Protein AF-A0A6V7LE24-F1 (afdb_monomer_lite)

Organism: NCBI:txid1563983

InterPro domains:
  IPR008831 Mediator complex, subunit Med31 [PF05669] (1-72)
  IPR008831 Mediator complex, subunit Med31 [PTHR13186] (1-99)
  IPR038089 Mediator of RNA polymerase II, subunit Med31 superfamily [G3DSA:1.10.10.1340] (1-69)

Structure (mmCIF, N/CA/C/O backbone):
data_AF-A0A6V7LE24-F1
#
_entry.id   AF-A0A6V7LE24-F1
#
loop_
_atom_site.group_PDB
_atom_site.id
_atom_site.type_symbol
_atom_site.label_atom_id
_atom_site.label_alt_id
_atom_site.label_comp_id
_atom_site.label_asym_id
_atom_site.label_entity_id
_atom_site.label_seq_id
_atom_site.pdbx_PDB_ins_code
_atom_site.Cartn_x
_atom_site.Cartn_y
_atom_site.Cartn_z
_atom_site.occupancy
_atom_site.B_iso_or_equiv
_atom_site.auth_seq_id
_atom_site.auth_comp_id
_atom_site.auth_asym_id
_atom_site.auth_atom_id
_atom_site.pdbx_PDB_model_num
ATOM 1 N N . LEU A 1 1 ? 5.749 -11.127 -7.069 1.00 64.69 1 LEU A N 1
ATOM 2 C CA . LEU A 1 1 ? 4.973 -10.602 -8.222 1.00 64.69 1 LEU A CA 1
ATOM 3 C C . LEU A 1 1 ? 5.829 -9.745 -9.151 1.00 64.69 1 LEU A C 1
ATOM 5 O O . LEU A 1 1 ? 5.917 -10.079 -10.324 1.00 64.69 1 LEU A O 1
ATOM 9 N N . ALA A 1 2 ? 6.495 -8.708 -8.634 1.00 69.75 2 ALA A N 1
ATOM 10 C CA . ALA A 1 2 ? 7.318 -7.781 -9.421 1.00 69.75 2 ALA A CA 1
ATOM 11 C C . ALA A 1 2 ? 8.390 -8.474 -10.287 1.00 69.75 2 ALA A C 1
ATOM 13 O O . ALA A 1 2 ? 8.467 -8.243 -11.489 1.00 69.75 2 ALA A O 1
ATOM 14 N N . GLN A 1 3 ? 9.143 -9.408 -9.695 1.00 75.25 3 GLN A N 1
ATOM 15 C CA . GLN A 1 3 ? 10.223 -10.149 -10.365 1.00 75.25 3 GLN A CA 1
ATOM 16 C C . GLN A 1 3 ? 9.752 -11.053 -11.518 1.00 75.25 3 GLN A C 1
ATOM 18 O O . GLN A 1 3 ? 10.545 -11.398 -12.384 1.00 75.25 3 GLN A O 1
ATOM 23 N N . ARG A 1 4 ? 8.464 -11.427 -11.552 1.00 80.38 4 ARG A N 1
ATOM 24 C CA . ARG A 1 4 ? 7.870 -12.251 -12.622 1.00 80.38 4 ARG A CA 1
ATOM 25 C C . ARG A 1 4 ? 7.240 -11.410 -13.741 1.00 80.38 4 ARG A C 1
ATOM 27 O O . ARG A 1 4 ? 6.591 -11.960 -14.618 1.00 80.38 4 ARG A O 1
ATOM 34 N N . GLY A 1 5 ? 7.386 -10.084 -13.699 1.00 80.50 5 GLY A N 1
ATOM 35 C CA . GLY A 1 5 ? 6.921 -9.188 -14.761 1.00 80.50 5 GLY A CA 1
ATOM 36 C C . GLY A 1 5 ? 5.424 -8.863 -14.757 1.00 80.50 5 GLY A C 1
ATOM 37 O O . GLY A 1 5 ? 4.999 -8.062 -15.583 1.00 80.50 5 GLY A O 1
ATOM 38 N N . TYR A 1 6 ? 4.632 -9.384 -13.811 1.00 85.44 6 TYR A N 1
ATOM 39 C CA . TYR A 1 6 ? 3.176 -9.158 -13.758 1.00 85.44 6 TYR A CA 1
ATOM 40 C C . TYR A 1 6 ? 2.772 -7.679 -13.732 1.00 85.44 6 TYR A C 1
ATOM 42 O O . TYR A 1 6 ? 1.742 -7.307 -14.272 1.00 85.44 6 TYR A O 1
ATOM 50 N N . PHE A 1 7 ? 3.598 -6.803 -13.159 1.00 86.62 7 PHE A N 1
ATOM 51 C CA . PHE A 1 7 ? 3.316 -5.365 -13.110 1.00 86.62 7 PHE A CA 1
ATOM 52 C C . PHE A 1 7 ? 3.506 -4.625 -14.446 1.00 86.62 7 PHE A C 1
ATOM 54 O O . PHE A 1 7 ? 3.246 -3.423 -14.505 1.00 86.62 7 PHE A O 1
ATOM 61 N N . LYS A 1 8 ? 3.944 -5.325 -15.500 1.00 85.81 8 LYS A N 1
ATOM 62 C CA . LYS A 1 8 ? 4.006 -4.825 -16.882 1.00 85.81 8 LYS A CA 1
ATOM 63 C C . LYS A 1 8 ? 2.814 -5.287 -17.727 1.00 85.81 8 LYS A C 1
ATOM 65 O O . LYS A 1 8 ? 2.562 -4.702 -18.773 1.00 85.81 8 LYS A O 1
ATOM 70 N N . ASP A 1 9 ? 2.097 -6.322 -17.289 1.00 91.94 9 ASP A N 1
ATOM 71 C CA . ASP A 1 9 ? 0.947 -6.861 -18.010 1.00 91.94 9 ASP A CA 1
ATOM 72 C C . ASP A 1 9 ? -0.309 -6.026 -17.728 1.00 91.94 9 ASP A C 1
ATOM 74 O O . ASP A 1 9 ? -0.754 -5.884 -16.586 1.00 91.94 9 ASP A O 1
ATOM 78 N N . SER A 1 10 ? -0.901 -5.495 -18.798 1.00 91.75 10 SER A N 1
ATOM 79 C CA . SER A 1 10 ? -2.144 -4.724 -18.748 1.00 91.75 10 SER A CA 1
ATOM 80 C C . SER A 1 10 ? -3.308 -5.498 -18.119 1.00 91.75 10 SER A C 1
ATOM 82 O O . SER A 1 10 ? -4.096 -4.909 -17.379 1.00 91.75 10 SER A O 1
ATOM 84 N N . THR A 1 11 ? -3.379 -6.816 -18.328 1.00 94.25 11 THR A N 1
ATOM 85 C CA . THR A 1 11 ? -4.420 -7.684 -17.759 1.00 94.25 11 THR A CA 1
ATOM 86 C C . THR A 1 11 ? -4.334 -7.679 -16.239 1.00 94.25 11 THR A C 1
ATOM 88 O O . THR A 1 11 ? -5.325 -7.460 -15.542 1.00 94.25 11 THR A O 1
ATOM 91 N N . PHE A 1 12 ? -3.121 -7.843 -15.714 1.00 93.06 12 PHE A N 1
ATOM 92 C CA . PHE A 1 12 ? -2.877 -7.839 -14.281 1.00 93.06 12 PHE A CA 1
ATOM 93 C C . PHE A 1 12 ? -3.091 -6.451 -13.662 1.00 93.06 12 PHE A C 1
ATOM 95 O O . PHE A 1 12 ? -3.665 -6.338 -12.582 1.00 93.06 12 PHE A O 1
ATOM 102 N N . ILE A 1 13 ? -2.708 -5.375 -14.355 1.00 94.12 13 ILE A N 1
ATOM 103 C CA . ILE A 1 13 ? -2.990 -4.002 -13.907 1.00 94.12 13 ILE A CA 1
ATOM 104 C C . ILE A 1 13 ? -4.503 -3.754 -13.821 1.00 94.12 13 ILE A C 1
ATOM 106 O O . ILE A 1 13 ? -4.977 -3.161 -12.853 1.00 94.12 13 ILE A O 1
ATOM 110 N N . ASN A 1 14 ? -5.278 -4.234 -14.794 1.00 95.25 14 ASN A N 1
ATOM 111 C CA . ASN A 1 14 ? -6.736 -4.136 -14.751 1.00 95.25 14 ASN A CA 1
ATOM 112 C C . ASN A 1 14 ? -7.326 -4.953 -13.595 1.00 95.25 14 ASN A C 1
ATOM 114 O O . ASN A 1 14 ? -8.258 -4.491 -12.941 1.00 95.25 14 ASN A O 1
ATOM 118 N N . TYR A 1 15 ? -6.741 -6.108 -13.274 1.00 95.75 15 TYR A N 1
ATOM 119 C CA . TYR A 1 15 ? -7.112 -6.862 -12.079 1.00 95.75 15 TYR A CA 1
ATOM 120 C C . TYR A 1 15 ? -6.821 -6.086 -10.783 1.00 95.75 15 TYR A C 1
ATOM 122 O O . TYR A 1 15 ? -7.663 -6.045 -9.890 1.00 95.75 15 TYR A O 1
ATOM 130 N N . LEU A 1 16 ? -5.684 -5.388 -10.684 1.00 94.94 16 LEU A N 1
ATOM 131 C CA . LEU A 1 16 ? -5.402 -4.512 -9.538 1.00 94.94 16 LEU A CA 1
ATOM 132 C C . LEU A 1 16 ? -6.420 -3.371 -9.416 1.00 94.94 16 LEU A C 1
ATOM 134 O O . LEU A 1 16 ? -6.785 -3.005 -8.302 1.00 94.94 16 LEU A O 1
ATOM 138 N N . LYS A 1 17 ? -6.891 -2.806 -10.534 1.00 95.62 17 LYS A N 1
ATOM 139 C CA . LYS A 1 17 ? -7.976 -1.811 -10.516 1.00 95.62 17 LYS A CA 1
ATOM 140 C C . LYS A 1 17 ? -9.282 -2.419 -10.031 1.00 95.62 17 LYS A C 1
ATOM 142 O O . LYS A 1 17 ? -9.957 -1.808 -9.212 1.00 95.62 17 LYS A O 1
ATOM 147 N N . TYR A 1 18 ? -9.611 -3.620 -10.502 1.00 96.50 18 TYR A N 1
ATOM 148 C CA . TYR A 1 18 ? -10.780 -4.352 -10.031 1.00 96.50 18 TYR A CA 1
ATOM 149 C C . TYR A 1 18 ? -10.736 -4.524 -8.509 1.00 96.50 18 TYR A C 1
ATOM 151 O O . TYR A 1 18 ? -11.702 -4.183 -7.844 1.00 96.50 18 TYR A O 1
ATOM 159 N N . LEU A 1 19 ? -9.595 -4.915 -7.932 1.00 96.62 19 LEU A N 1
ATOM 160 C CA . LEU A 1 19 ? -9.445 -5.097 -6.482 1.00 96.62 19 LEU A CA 1
ATOM 161 C C . LEU A 1 19 ? -9.692 -3.837 -5.629 1.00 96.62 19 LEU A C 1
ATOM 163 O O . LEU A 1 19 ? -9.791 -3.962 -4.410 1.00 96.62 19 LEU A O 1
ATOM 167 N N . LEU A 1 20 ? -9.818 -2.639 -6.209 1.00 96.25 20 LEU A N 1
ATOM 168 C CA . LEU A 1 20 ? -10.124 -1.423 -5.447 1.00 96.25 20 LEU A CA 1
ATOM 169 C C . LEU A 1 20 ? -11.496 -1.464 -4.758 1.00 96.25 20 LEU A C 1
ATOM 171 O O . LEU A 1 20 ? -11.676 -0.738 -3.782 1.00 96.25 20 LEU A O 1
ATOM 175 N N . TYR A 1 21 ? -12.419 -2.343 -5.178 1.00 96.25 21 TYR A N 1
ATOM 176 C CA . TYR A 1 21 ? -13.703 -2.528 -4.484 1.00 96.25 21 TYR A CA 1
ATOM 177 C C . TYR A 1 21 ? -13.517 -2.950 -3.013 1.00 96.25 21 TYR A C 1
ATOM 179 O O . TYR A 1 21 ? -14.349 -2.643 -2.165 1.00 96.25 21 TYR A O 1
ATOM 187 N N . TRP A 1 22 ? -12.387 -3.582 -2.659 1.00 96.56 22 TRP A N 1
ATOM 188 C CA . TRP A 1 22 ? -12.068 -3.941 -1.270 1.00 96.56 22 TRP A CA 1
ATOM 189 C C . TRP A 1 22 ? -11.945 -2.737 -0.327 1.00 96.56 22 TRP A C 1
ATOM 191 O O . TRP A 1 22 ? -11.925 -2.924 0.890 1.00 96.56 22 TRP A O 1
ATOM 201 N N . LYS A 1 23 ? -11.841 -1.516 -0.865 1.00 94.69 23 LYS A N 1
ATOM 202 C CA . LYS A 1 23 ? -11.830 -0.276 -0.081 1.00 94.69 23 LYS A CA 1
ATOM 203 C C . LYS A 1 23 ? -13.219 0.146 0.388 1.00 94.69 23 LYS A C 1
ATOM 205 O O . LYS A 1 23 ? -13.304 0.943 1.320 1.00 94.69 23 LYS A O 1
ATOM 210 N N . GLU A 1 24 ? -14.283 -0.346 -0.240 1.00 95.81 24 GLU A N 1
ATOM 211 C CA . GLU A 1 24 ? -15.645 -0.022 0.179 1.00 95.81 24 GLU A CA 1
ATOM 212 C C . GLU A 1 24 ? -15.920 -0.656 1.559 1.00 95.81 24 GLU A C 1
ATOM 214 O O . GLU A 1 24 ? -15.478 -1.785 1.823 1.00 95.81 24 GLU A O 1
ATOM 219 N N . PRO A 1 25 ? -16.595 0.057 2.479 1.00 93.75 25 PRO A N 1
ATOM 220 C CA . PRO A 1 25 ? -16.769 -0.378 3.868 1.00 93.75 25 PRO A CA 1
ATOM 221 C C . PRO A 1 25 ? -17.474 -1.738 3.995 1.00 93.75 25 PRO A C 1
ATOM 223 O O . PRO A 1 25 ? -17.210 -2.492 4.937 1.00 93.75 25 PRO A O 1
ATOM 226 N N . GLU A 1 26 ? -18.326 -2.080 3.029 1.00 96.38 26 GLU A N 1
ATOM 227 C CA . GLU A 1 26 ? -19.040 -3.349 2.917 1.00 96.38 26 GLU A CA 1
ATOM 228 C C . GLU A 1 26 ? -18.080 -4.541 2.822 1.00 96.38 26 GLU A C 1
ATOM 230 O O . GLU A 1 26 ? -18.368 -5.601 3.384 1.00 96.38 26 GLU A O 1
ATOM 235 N N . TYR A 1 27 ? -16.927 -4.364 2.170 1.00 95.56 27 TYR A N 1
ATOM 236 C CA . TYR A 1 27 ? -15.924 -5.411 1.968 1.00 95.56 27 TYR A CA 1
ATOM 237 C C . TYR A 1 27 ? -14.715 -5.254 2.892 1.00 95.56 27 TYR A C 1
ATOM 239 O O . TYR A 1 27 ? -14.178 -6.253 3.377 1.00 95.56 27 TYR A O 1
ATOM 247 N N . ALA A 1 28 ? -14.313 -4.017 3.193 1.00 94.00 28 ALA A N 1
ATOM 248 C CA . ALA A 1 28 ? -13.129 -3.713 3.992 1.00 94.00 28 ALA A CA 1
ATOM 249 C C . ALA A 1 28 ? -13.159 -4.374 5.381 1.00 94.00 28 ALA A C 1
ATOM 251 O O . ALA A 1 28 ? -12.117 -4.778 5.897 1.00 94.00 28 ALA A O 1
ATOM 252 N N . LYS A 1 29 ? -14.352 -4.565 5.964 1.00 92.69 29 LYS A N 1
ATOM 253 C CA . LYS A 1 29 ? -14.540 -5.250 7.257 1.00 92.69 29 LYS A CA 1
ATOM 254 C C . LYS A 1 29 ? -14.023 -6.695 7.287 1.00 92.69 29 LYS A C 1
ATOM 256 O O . LYS A 1 29 ? -13.742 -7.213 8.363 1.00 92.69 29 LYS A O 1
ATOM 261 N N . TYR A 1 30 ? -13.894 -7.345 6.130 1.00 94.50 30 TYR A N 1
ATOM 262 C CA . TYR A 1 30 ? -13.387 -8.714 6.022 1.00 94.50 30 TYR A CA 1
ATOM 263 C C . TYR A 1 30 ? -11.857 -8.782 5.886 1.00 94.50 30 TYR A C 1
ATOM 265 O O . TYR A 1 30 ? -11.282 -9.873 5.903 1.00 94.50 30 TYR A O 1
ATOM 273 N N . LEU A 1 31 ? -11.166 -7.642 5.772 1.00 93.69 31 LEU A N 1
ATOM 274 C CA . LEU A 1 31 ? -9.713 -7.607 5.638 1.00 93.69 31 LEU A CA 1
ATOM 275 C C . LEU A 1 31 ? -9.023 -7.758 6.994 1.00 93.69 31 LEU A C 1
ATOM 277 O O . LEU A 1 31 ? -9.076 -6.882 7.853 1.00 93.69 31 LEU A O 1
ATOM 281 N N . LYS A 1 32 ? -8.261 -8.844 7.142 1.00 92.31 32 LYS A N 1
ATOM 282 C CA . LYS A 1 32 ? -7.404 -9.066 8.317 1.00 92.31 32 LYS A CA 1
ATOM 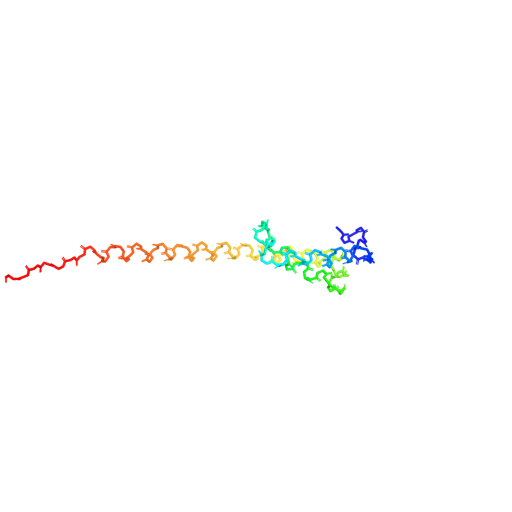283 C C . LYS A 1 32 ? -6.222 -8.090 8.390 1.00 92.31 32 LYS A C 1
ATOM 285 O O . LYS A 1 32 ? -5.765 -7.758 9.480 1.00 92.31 32 LYS A O 1
ATOM 290 N N . TYR A 1 33 ? -5.717 -7.647 7.238 1.00 91.44 33 TYR A N 1
ATOM 291 C CA . TYR A 1 33 ? -4.515 -6.815 7.128 1.00 91.44 33 TYR A CA 1
ATOM 292 C C . TYR A 1 33 ? -4.810 -5.532 6.339 1.00 91.44 33 TYR A C 1
ATOM 294 O O . TYR A 1 33 ? -4.527 -5.478 5.143 1.00 91.44 33 TYR A O 1
ATOM 302 N N . PRO A 1 34 ? -5.345 -4.474 6.973 1.00 89.12 34 PRO A N 1
ATOM 303 C CA . PRO A 1 34 ? -5.788 -3.263 6.270 1.00 89.12 34 PRO A CA 1
ATOM 304 C C . PRO A 1 34 ? -4.658 -2.524 5.530 1.00 89.12 34 PRO A C 1
ATOM 306 O O . PRO A 1 34 ? -4.915 -1.855 4.534 1.00 89.12 34 PRO A O 1
ATOM 309 N N . MET A 1 35 ? -3.396 -2.707 5.946 1.00 89.88 35 MET A N 1
ATOM 310 C CA . MET A 1 35 ? -2.216 -2.161 5.253 1.00 89.88 35 MET A CA 1
ATOM 311 C C . MET A 1 35 ? -2.119 -2.590 3.783 1.00 89.88 35 MET A C 1
ATOM 313 O O . MET A 1 35 ? -1.534 -1.870 2.979 1.00 89.88 35 MET A O 1
ATOM 317 N N . CYS A 1 36 ? -2.704 -3.727 3.394 1.00 92.62 36 CYS A N 1
ATOM 318 C CA . CYS A 1 36 ? -2.677 -4.149 1.995 1.00 92.62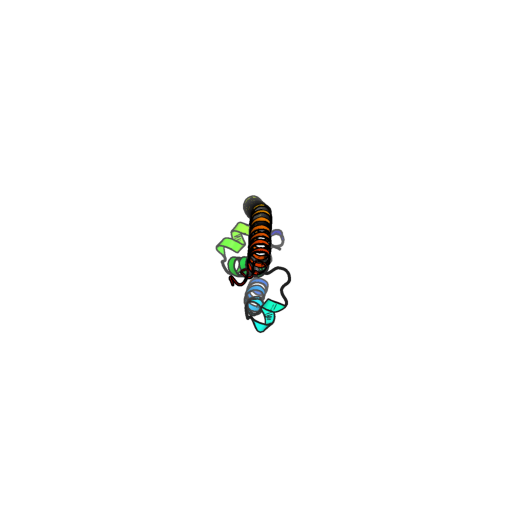 36 CYS A CA 1
ATOM 319 C C . CYS A 1 36 ? -3.382 -3.153 1.059 1.00 92.62 36 CYS A C 1
ATOM 321 O O . CYS A 1 36 ? -2.940 -2.996 -0.075 1.00 92.62 36 CYS A O 1
ATOM 323 N N . LEU A 1 37 ? -4.404 -2.430 1.536 1.00 94.19 37 LEU A N 1
ATOM 324 C CA . LEU A 1 37 ? -5.105 -1.419 0.740 1.00 94.19 37 LEU A CA 1
ATOM 325 C C . LEU A 1 37 ? -4.219 -0.211 0.438 1.00 94.19 37 LEU A C 1
ATOM 327 O O . LEU A 1 3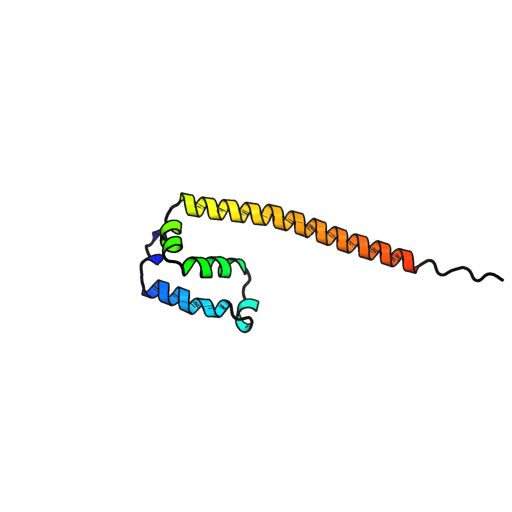7 ? -4.273 0.325 -0.664 1.00 94.19 37 LEU A O 1
ATOM 331 N N . TYR A 1 38 ? -3.350 0.169 1.377 1.00 93.25 38 TYR A N 1
ATOM 332 C CA . TYR A 1 38 ? -2.362 1.222 1.150 1.00 93.25 38 TYR A CA 1
ATOM 333 C C . TYR A 1 38 ? -1.406 0.845 0.011 1.00 93.25 38 TYR A C 1
ATOM 335 O O . TYR A 1 38 ? -1.187 1.623 -0.914 1.00 93.25 38 TYR A O 1
ATOM 343 N N . PHE A 1 39 ? -0.893 -0.387 0.019 1.00 93.62 39 PHE A N 1
ATOM 344 C CA . PHE A 1 39 ? -0.057 -0.874 -1.079 1.00 93.62 39 PHE A CA 1
ATOM 345 C C . PHE A 1 39 ? -0.835 -1.049 -2.382 1.00 93.62 39 PHE A C 1
ATOM 347 O O . PHE A 1 39 ? -0.279 -0.805 -3.450 1.00 93.62 39 PHE A O 1
ATOM 354 N N . LEU A 1 40 ? -2.109 -1.441 -2.316 1.00 95.31 40 LEU A N 1
ATOM 355 C CA . LEU A 1 40 ? -2.962 -1.546 -3.494 1.00 95.31 40 LEU A CA 1
ATOM 356 C C . LEU A 1 40 ? -3.126 -0.187 -4.185 1.00 95.31 40 LEU A C 1
ATOM 358 O O . LEU A 1 40 ? -3.030 -0.129 -5.408 1.00 95.31 40 LEU A O 1
ATOM 362 N N . ASP A 1 41 ? -3.293 0.894 -3.418 1.00 95.50 41 ASP A N 1
ATOM 363 C CA . ASP A 1 41 ? -3.314 2.260 -3.950 1.00 95.50 41 ASP A CA 1
ATOM 364 C C . ASP A 1 41 ? -1.972 2.633 -4.591 1.00 95.50 41 ASP A C 1
ATOM 366 O O . ASP A 1 41 ? -1.938 3.148 -5.710 1.00 95.50 41 ASP A O 1
ATOM 370 N N . LEU A 1 42 ? -0.852 2.319 -3.930 1.00 94.69 42 LEU A N 1
ATOM 371 C CA . LEU A 1 42 ? 0.479 2.584 -4.480 1.00 94.69 42 LEU A CA 1
ATOM 372 C C . LEU A 1 42 ? 0.720 1.835 -5.801 1.00 94.69 42 LEU A C 1
ATOM 374 O O . LEU A 1 42 ? 1.279 2.395 -6.743 1.00 94.69 42 LEU A O 1
ATOM 378 N N . LEU A 1 43 ? 0.248 0.592 -5.912 1.00 94.44 43 LEU A N 1
ATOM 379 C CA . LEU A 1 43 ? 0.366 -0.226 -7.122 1.00 94.44 43 LEU A CA 1
ATOM 380 C C . LEU A 1 43 ? -0.445 0.307 -8.317 1.00 94.44 43 LEU A C 1
ATOM 382 O O . LEU A 1 43 ? -0.214 -0.136 -9.450 1.00 94.44 43 LEU A O 1
ATOM 386 N N . GLN A 1 44 ? -1.354 1.266 -8.115 1.00 94.75 44 GLN A N 1
ATOM 387 C CA . GLN A 1 44 ? -2.027 1.939 -9.229 1.00 94.75 44 GLN A CA 1
ATOM 388 C C . GLN A 1 44 ? -1.087 2.888 -9.978 1.00 94.75 44 GLN A C 1
ATOM 390 O O . GLN A 1 44 ? -1.226 3.050 -11.194 1.00 94.75 44 GLN A O 1
ATOM 395 N N . TYR A 1 45 ? -0.085 3.445 -9.295 1.00 95.56 45 TYR A N 1
ATOM 396 C CA . TYR A 1 45 ? 0.904 4.327 -9.903 1.00 95.56 45 TYR A CA 1
ATOM 397 C C . TYR A 1 45 ? 1.964 3.520 -10.651 1.00 95.56 45 TYR A C 1
ATOM 399 O O . TYR A 1 45 ? 2.665 2.678 -10.085 1.00 95.56 45 TYR A O 1
ATOM 407 N N . GLU A 1 46 ? 2.130 3.815 -11.940 1.00 93.38 46 GLU A N 1
ATOM 408 C CA . GLU A 1 46 ? 3.115 3.127 -12.774 1.00 93.38 46 GLU A CA 1
ATOM 409 C C . GLU A 1 46 ? 4.539 3.286 -12.227 1.00 93.38 46 GLU A C 1
ATOM 411 O O . GLU A 1 46 ? 5.275 2.306 -12.151 1.00 93.38 46 GLU A O 1
ATOM 416 N N . HIS A 1 47 ? 4.911 4.489 -11.780 1.00 93.06 47 HIS A N 1
ATOM 417 C CA . HIS A 1 47 ? 6.233 4.751 -11.209 1.00 93.06 47 HIS A CA 1
ATOM 418 C C . HIS A 1 47 ? 6.541 3.815 -10.038 1.00 93.06 47 HIS A C 1
ATOM 420 O O . HIS A 1 47 ? 7.587 3.173 -10.029 1.00 93.06 47 HIS A O 1
ATOM 426 N N . PHE A 1 48 ? 5.596 3.652 -9.110 1.00 93.81 48 PHE A N 1
ATOM 427 C CA . PHE A 1 48 ? 5.758 2.740 -7.982 1.00 93.81 48 PHE A CA 1
ATOM 428 C C . PHE A 1 48 ? 5.889 1.280 -8.437 1.00 93.81 48 PHE A C 1
ATOM 430 O O . PHE A 1 48 ? 6.761 0.560 -7.954 1.00 93.81 48 PHE A O 1
ATOM 437 N N . ARG A 1 49 ? 5.088 0.842 -9.421 1.00 93.31 49 ARG A N 1
ATOM 438 C CA . ARG A 1 49 ? 5.199 -0.510 -9.999 1.00 93.31 49 ARG A CA 1
ATOM 439 C C . ARG A 1 49 ? 6.571 -0.795 -10.610 1.00 93.31 49 ARG A C 1
ATOM 441 O O . ARG A 1 49 ? 7.006 -1.945 -10.586 1.00 93.31 49 ARG A O 1
ATOM 448 N N . ARG A 1 50 ? 7.236 0.217 -11.172 1.00 91.00 50 ARG A N 1
ATOM 449 C CA . ARG A 1 50 ? 8.600 0.079 -11.703 1.00 91.00 50 ARG A CA 1
ATOM 450 C C . ARG A 1 50 ? 9.623 0.006 -10.575 1.00 91.00 50 ARG A C 1
ATOM 452 O O . ARG A 1 50 ? 10.448 -0.903 -10.576 1.00 91.00 50 ARG A O 1
ATOM 459 N N . GLU A 1 51 ? 9.522 0.899 -9.594 1.00 91.88 51 GLU A N 1
ATOM 460 C CA . GLU A 1 51 ? 10.471 0.963 -8.476 1.00 91.88 51 GLU A CA 1
ATOM 461 C C . GLU A 1 51 ? 10.405 -0.266 -7.567 1.00 91.88 51 GLU A C 1
ATOM 463 O O . GLU A 1 51 ? 11.438 -0.753 -7.118 1.00 91.88 51 GLU A O 1
ATOM 468 N N . VAL A 1 52 ? 9.226 -0.856 -7.356 1.00 90.88 52 VAL A N 1
ATOM 469 C CA . VAL A 1 52 ? 9.076 -2.042 -6.492 1.00 90.88 52 VAL A CA 1
ATOM 470 C C . VAL A 1 52 ? 9.705 -3.316 -7.086 1.00 90.88 52 VAL A C 1
ATOM 472 O O . VAL A 1 52 ? 9.790 -4.344 -6.420 1.00 90.88 52 VAL A O 1
ATOM 475 N N . VAL A 1 53 ? 10.161 -3.287 -8.345 1.00 88.81 53 VAL A N 1
ATOM 476 C CA . VAL A 1 53 ? 10.997 -4.361 -8.915 1.00 88.81 53 VAL A CA 1
ATOM 477 C C . VAL A 1 53 ? 12.421 -4.300 -8.346 1.00 88.81 53 VAL A C 1
ATOM 479 O O . VAL A 1 53 ? 13.084 -5.334 -8.246 1.00 88.81 53 VAL A O 1
ATOM 482 N N . ASN A 1 54 ? 12.886 -3.111 -7.948 1.00 89.62 54 ASN A N 1
ATOM 483 C CA . ASN A 1 54 ? 14.195 -2.903 -7.345 1.00 89.62 54 ASN A CA 1
ATOM 484 C C . ASN A 1 54 ? 14.235 -3.512 -5.932 1.00 89.62 54 ASN A C 1
ATOM 486 O O . ASN A 1 54 ? 13.421 -3.189 -5.057 1.00 89.62 54 ASN A O 1
ATOM 490 N N . SER A 1 55 ? 15.213 -4.387 -5.691 1.00 88.62 55 SER A N 1
ATOM 491 C CA . SER A 1 55 ? 15.398 -5.067 -4.407 1.00 88.62 55 SER A CA 1
ATOM 492 C C . SER A 1 55 ? 15.673 -4.092 -3.264 1.00 88.62 55 SER A C 1
ATOM 494 O O . SER A 1 55 ? 15.166 -4.300 -2.163 1.00 88.62 55 SER A O 1
ATOM 496 N N . GLN A 1 56 ? 16.396 -3.000 -3.523 1.00 92.25 56 GLN A N 1
ATOM 497 C CA . GLN A 1 56 ? 16.693 -1.990 -2.508 1.00 92.25 56 GLN A CA 1
ATOM 498 C C . GLN A 1 56 ? 15.431 -1.233 -2.076 1.00 92.25 56 GLN A C 1
ATOM 500 O O . GLN A 1 56 ? 15.236 -0.992 -0.886 1.00 92.25 56 GLN A O 1
ATOM 505 N N . CYS A 1 57 ? 14.546 -0.909 -3.025 1.00 91.81 57 CYS A N 1
ATOM 506 C CA . CYS A 1 57 ? 13.254 -0.287 -2.729 1.00 91.81 57 CYS A CA 1
ATOM 507 C C . CYS A 1 57 ? 12.375 -1.228 -1.893 1.00 91.81 57 CYS A C 1
ATOM 509 O O . CYS A 1 57 ? 11.835 -0.827 -0.864 1.00 91.81 57 CYS A O 1
ATOM 511 N N . THR A 1 58 ? 12.300 -2.504 -2.281 1.00 90.81 58 THR A N 1
ATOM 512 C CA . THR A 1 58 ? 11.518 -3.509 -1.543 1.00 90.81 58 THR A CA 1
ATOM 513 C C . THR A 1 58 ? 12.044 -3.698 -0.120 1.00 90.81 58 THR A C 1
ATOM 515 O O . THR A 1 58 ? 11.254 -3.731 0.821 1.00 90.81 58 THR A O 1
ATOM 518 N N . LYS A 1 59 ? 13.372 -3.758 0.056 1.00 93.31 59 LYS A N 1
ATOM 519 C CA . LYS A 1 59 ? 13.996 -3.854 1.379 1.00 93.31 59 LYS A CA 1
ATOM 520 C C . LYS A 1 59 ? 13.688 -2.626 2.236 1.00 93.3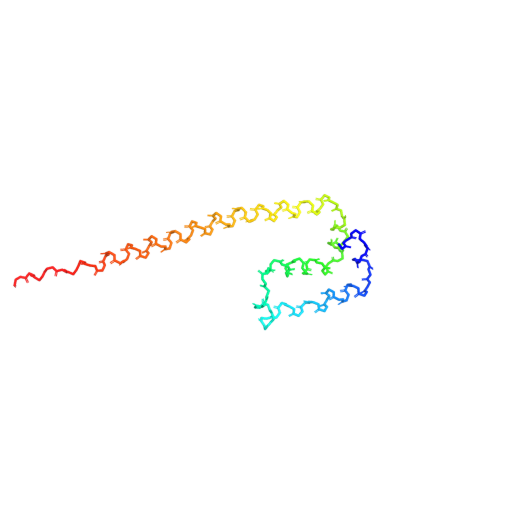1 59 LYS A C 1
ATOM 522 O O . LYS A 1 59 ? 13.348 -2.771 3.402 1.00 93.31 59 LYS A O 1
ATOM 527 N N . PHE A 1 60 ? 13.766 -1.428 1.659 1.00 94.75 60 PHE A N 1
ATOM 528 C CA . PHE A 1 60 ? 13.422 -0.203 2.374 1.00 94.75 60 PHE A CA 1
ATOM 529 C C . PHE A 1 60 ? 11.970 -0.224 2.869 1.00 94.75 60 PHE A C 1
ATOM 531 O O . PHE A 1 60 ? 11.719 0.087 4.029 1.00 94.75 60 PHE A O 1
ATOM 538 N N . ILE A 1 61 ? 11.021 -0.629 2.018 1.00 93.06 61 ILE A N 1
ATOM 539 C CA . ILE A 1 61 ? 9.606 -0.751 2.397 1.00 93.06 61 ILE A CA 1
ATOM 540 C C . ILE A 1 61 ? 9.432 -1.738 3.561 1.00 93.06 61 ILE A C 1
ATOM 542 O O . ILE A 1 61 ? 8.696 -1.441 4.501 1.00 93.06 61 ILE A O 1
ATOM 546 N N . ASP A 1 62 ? 10.124 -2.878 3.522 1.00 91.94 62 ASP A N 1
ATOM 547 C CA . ASP A 1 62 ? 10.088 -3.876 4.595 1.00 91.94 62 ASP A CA 1
ATOM 548 C C . ASP A 1 62 ? 10.667 -3.329 5.911 1.00 91.94 62 ASP A C 1
ATOM 550 O O . ASP A 1 62 ? 10.012 -3.390 6.953 1.00 91.94 62 ASP A O 1
ATOM 554 N N . ASP A 1 63 ? 11.833 -2.676 5.855 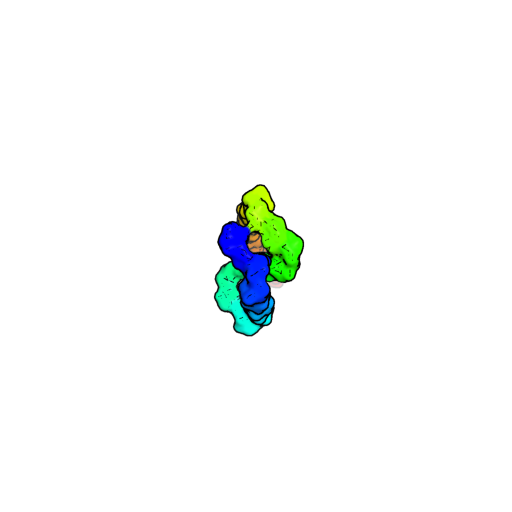1.00 94.56 63 ASP A N 1
ATOM 555 C CA . ASP A 1 63 ? 12.459 -2.031 7.014 1.00 94.56 63 ASP A CA 1
ATOM 556 C C . ASP A 1 63 ? 11.517 -0.973 7.634 1.00 94.56 63 ASP A C 1
ATOM 558 O O . ASP A 1 63 ? 11.338 -0.925 8.855 1.00 94.56 63 ASP A O 1
ATOM 562 N N . GLN A 1 64 ? 10.859 -0.147 6.806 1.00 93.00 64 GLN A N 1
ATOM 563 C CA . GLN A 1 64 ? 9.876 0.842 7.271 1.00 93.00 64 GLN A CA 1
ATOM 564 C C . GLN A 1 64 ? 8.655 0.183 7.924 1.00 93.00 64 GLN A C 1
ATOM 566 O O . GLN A 1 64 ? 8.166 0.662 8.951 1.00 93.00 64 GLN A O 1
ATOM 571 N N . GLN A 1 65 ? 8.168 -0.924 7.363 1.00 91.19 65 GLN A N 1
ATOM 572 C CA . GLN A 1 65 ? 7.039 -1.664 7.919 1.00 91.19 65 GLN A CA 1
ATOM 573 C C . GLN A 1 65 ? 7.385 -2.266 9.290 1.00 91.19 65 GLN A C 1
ATOM 575 O O . GLN A 1 65 ? 6.594 -2.153 10.231 1.00 91.19 65 GLN A O 1
ATOM 580 N N . ILE A 1 66 ? 8.588 -2.831 9.435 1.00 91.12 66 ILE A N 1
ATOM 581 C CA . ILE A 1 66 ? 9.095 -3.355 10.709 1.00 91.12 66 ILE A CA 1
ATOM 582 C C . ILE A 1 66 ? 9.183 -2.239 11.755 1.00 91.12 66 ILE A C 1
ATOM 584 O O . ILE A 1 66 ? 8.681 -2.404 12.872 1.00 91.12 66 ILE A O 1
ATOM 588 N N . LEU A 1 67 ? 9.770 -1.090 11.405 1.00 91.44 67 LEU A N 1
ATOM 589 C CA . LEU A 1 67 ? 9.870 0.061 12.308 1.00 91.44 67 LEU A CA 1
ATOM 590 C C . LEU A 1 67 ? 8.488 0.542 12.761 1.00 91.44 67 LEU A C 1
ATOM 592 O O . LEU A 1 67 ? 8.256 0.732 13.960 1.00 91.44 67 LEU A O 1
ATOM 596 N N . LEU A 1 68 ? 7.541 0.682 11.827 1.00 88.69 68 LEU A N 1
ATOM 597 C CA . LEU A 1 68 ? 6.168 1.066 12.142 1.00 88.69 68 LEU A CA 1
ATOM 598 C C . LEU A 1 68 ? 5.547 0.108 13.163 1.00 88.69 68 LEU A C 1
ATOM 600 O O . LEU A 1 68 ? 4.970 0.567 14.147 1.00 88.69 68 LEU A O 1
ATOM 604 N N . TRP A 1 69 ? 5.690 -1.205 12.983 1.00 87.25 69 TRP A N 1
ATOM 605 C CA . TRP A 1 69 ? 5.142 -2.194 13.915 1.00 87.25 69 TRP A CA 1
ATOM 606 C C . TRP A 1 69 ? 5.801 -2.150 15.291 1.00 87.25 69 TRP A C 1
ATOM 608 O O . TRP A 1 69 ? 5.100 -2.230 16.306 1.00 87.25 69 TRP A O 1
ATOM 618 N N . GLN A 1 70 ? 7.120 -1.964 15.349 1.00 86.38 70 GLN A N 1
ATOM 619 C CA . GLN A 1 70 ? 7.849 -1.830 16.610 1.00 86.38 70 GLN A CA 1
ATOM 620 C C . GLN A 1 70 ? 7.382 -0.602 17.404 1.00 86.38 70 GLN A C 1
ATOM 622 O O . GLN A 1 70 ? 7.113 -0.701 18.606 1.00 86.38 70 GLN A O 1
ATOM 627 N N . HIS A 1 71 ? 7.245 0.551 16.745 1.00 84.00 71 HIS A N 1
ATOM 628 C CA . HIS A 1 71 ? 6.823 1.789 17.399 1.00 84.00 71 HIS A CA 1
ATOM 629 C C . HIS A 1 71 ? 5.322 1.812 17.711 1.00 84.00 71 HIS A C 1
ATOM 631 O O . HIS A 1 71 ? 4.938 2.203 18.818 1.00 84.00 71 HIS A O 1
ATOM 637 N N . TYR A 1 72 ? 4.475 1.364 16.778 1.00 79.56 72 TYR A N 1
ATOM 638 C CA . TYR A 1 72 ? 3.022 1.319 16.949 1.00 79.56 72 TYR A CA 1
ATOM 639 C C . TYR A 1 72 ? 2.632 0.427 18.127 1.00 79.56 72 TYR A C 1
ATOM 641 O O . TYR A 1 72 ? 1.890 0.870 19.002 1.00 79.56 72 TYR A O 1
ATOM 649 N N . THR A 1 73 ? 3.187 -0.787 18.208 1.00 76.00 73 THR A N 1
ATOM 650 C CA . THR A 1 73 ? 2.884 -1.727 19.299 1.00 76.00 73 THR A CA 1
ATOM 651 C C . THR A 1 73 ? 3.271 -1.132 20.654 1.00 76.00 73 THR A C 1
ATOM 653 O O . THR A 1 73 ? 2.446 -1.079 21.562 1.00 76.00 73 THR A O 1
ATOM 656 N N . ARG A 1 74 ? 4.482 -0.564 20.775 1.00 78.06 74 ARG A N 1
ATOM 657 C CA . ARG A 1 74 ? 4.948 0.091 22.013 1.00 78.06 74 ARG A CA 1
ATOM 658 C C . ARG A 1 74 ? 4.096 1.300 22.408 1.00 78.06 74 ARG A C 1
ATOM 660 O O . ARG A 1 74 ? 3.828 1.507 23.590 1.00 78.06 74 ARG A O 1
ATOM 667 N N . ARG A 1 75 ? 3.685 2.136 21.446 1.00 76.44 75 ARG A N 1
ATOM 668 C CA . ARG A 1 75 ? 2.817 3.298 21.711 1.00 76.44 75 ARG A CA 1
ATOM 669 C C . ARG A 1 75 ? 1.424 2.856 22.149 1.00 76.44 75 ARG A C 1
ATOM 671 O O . ARG A 1 75 ? 0.910 3.393 23.125 1.00 76.44 75 ARG A O 1
ATOM 678 N N . ARG A 1 76 ? 0.841 1.875 21.461 1.00 81.50 76 ARG A N 1
ATOM 679 C CA . ARG A 1 76 ? -0.493 1.349 21.757 1.00 81.50 76 ARG A CA 1
ATOM 680 C C . ARG A 1 76 ? -0.567 0.740 23.159 1.00 81.50 76 ARG A C 1
ATOM 682 O O . ARG A 1 76 ? -1.485 1.085 23.891 1.00 81.50 76 ARG A O 1
ATOM 689 N N . THR A 1 77 ? 0.409 -0.077 23.566 1.00 77.94 77 THR A N 1
ATOM 690 C CA . THR A 1 77 ? 0.450 -0.647 24.928 1.00 77.94 77 THR A CA 1
ATOM 691 C C . THR A 1 77 ? 0.485 0.437 26.005 1.00 77.94 77 THR A C 1
ATOM 693 O O . THR A 1 77 ? -0.258 0.350 26.977 1.00 77.94 77 THR A O 1
ATOM 696 N N . ARG A 1 78 ? 1.286 1.496 25.816 1.00 84.81 78 ARG A N 1
ATOM 697 C CA . ARG A 1 78 ? 1.349 2.616 26.773 1.00 84.81 78 ARG A CA 1
ATOM 698 C C . ARG A 1 78 ? 0.024 3.371 26.897 1.00 84.81 78 ARG A C 1
ATOM 700 O O . ARG A 1 78 ? -0.361 3.731 28.003 1.00 84.81 78 ARG A O 1
ATOM 707 N N . LEU A 1 79 ? -0.669 3.602 25.781 1.00 83.75 79 LEU A N 1
ATOM 708 C CA . LEU A 1 79 ? -1.972 4.278 25.789 1.00 83.75 79 LEU A CA 1
ATOM 709 C C . LEU A 1 79 ? -3.048 3.439 26.491 1.00 83.75 79 LEU A C 1
ATOM 711 O O . LEU A 1 79 ? -3.831 3.987 27.258 1.00 83.75 79 LEU A O 1
ATOM 715 N N . LEU A 1 80 ? -3.058 2.119 26.268 1.00 84.75 80 LEU A N 1
ATOM 716 C CA . LEU A 1 80 ? -3.984 1.208 26.949 1.00 84.75 80 LEU A CA 1
ATOM 717 C C . LEU A 1 80 ? -3.733 1.183 28.465 1.00 84.75 80 LEU A C 1
ATOM 719 O O . LEU A 1 80 ? -4.676 1.356 29.227 1.00 84.75 80 LEU A O 1
ATOM 723 N N . GLN A 1 81 ? -2.470 1.103 28.900 1.00 83.06 81 GLN A N 1
ATOM 724 C CA . GLN A 1 81 ? -2.113 1.178 30.325 1.00 83.06 81 GLN A CA 1
ATOM 725 C C . GLN A 1 81 ? -2.535 2.504 30.980 1.00 83.06 81 GLN A C 1
ATOM 727 O O . GLN A 1 81 ? -3.019 2.508 32.108 1.00 83.06 81 GLN A O 1
ATOM 732 N N . GLN A 1 82 ? -2.386 3.641 30.287 1.00 82.31 82 GLN A N 1
ATOM 733 C CA . GLN A 1 82 ? -2.864 4.935 30.795 1.00 82.31 82 GLN A CA 1
ATOM 734 C C . GLN A 1 82 ? -4.392 4.988 30.916 1.00 82.31 82 GLN A C 1
ATOM 736 O O . GLN A 1 82 ? -4.906 5.543 31.891 1.00 82.31 82 GLN A O 1
ATOM 741 N N . ALA A 1 83 ? -5.119 4.414 29.954 1.00 83.81 83 ALA A N 1
ATOM 742 C CA . ALA A 1 83 ? -6.577 4.330 30.002 1.00 83.81 83 ALA A CA 1
ATOM 743 C C . ALA A 1 83 ? -7.061 3.436 31.162 1.00 83.81 83 ALA A C 1
ATOM 745 O O . ALA A 1 83 ? -7.998 3.798 31.868 1.00 83.81 83 ALA A O 1
ATOM 746 N N . GLU A 1 84 ? -6.390 2.310 31.413 1.00 82.19 84 GLU A N 1
ATOM 747 C CA . GLU A 1 84 ? -6.691 1.420 32.544 1.00 82.19 84 GLU A CA 1
ATOM 748 C C . GLU A 1 84 ? -6.408 2.096 33.896 1.00 82.19 84 GLU A C 1
ATOM 750 O O . GLU A 1 84 ? -7.250 2.069 34.795 1.00 82.19 84 GLU A O 1
ATOM 755 N N . ALA A 1 85 ? -5.264 2.776 34.033 1.00 80.69 85 ALA A N 1
ATOM 756 C CA . ALA A 1 85 ? -4.907 3.492 35.259 1.00 80.69 85 ALA A CA 1
ATOM 757 C C . ALA A 1 85 ? -5.890 4.634 35.581 1.00 80.69 85 ALA A C 1
ATOM 759 O O . ALA A 1 85 ? -6.268 4.827 36.737 1.00 80.69 85 ALA A O 1
ATOM 760 N N . SER A 1 86 ? -6.356 5.369 34.566 1.00 74.38 86 SER A N 1
ATOM 761 C CA . SER A 1 86 ? -7.343 6.443 34.755 1.00 74.38 86 SER A CA 1
ATOM 762 C C . SER A 1 86 ? -8.737 5.919 35.131 1.00 74.38 86 SER A C 1
ATOM 764 O O . SER A 1 86 ? -9.431 6.563 35.919 1.00 74.38 86 SER A O 1
ATOM 766 N N . GLN A 1 87 ? -9.131 4.725 34.674 1.00 69.19 87 GLN A N 1
ATOM 767 C CA . GLN A 1 87 ? -10.374 4.073 35.114 1.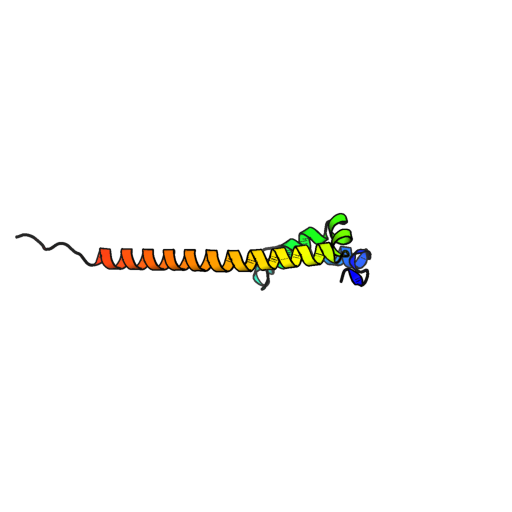00 69.19 87 GLN A CA 1
ATOM 768 C C . GLN A 1 87 ? -10.312 3.584 36.574 1.00 69.19 87 GLN A C 1
ATOM 770 O O . GLN A 1 87 ? -11.305 3.689 37.302 1.00 69.19 87 GLN A O 1
ATOM 775 N N . GLN A 1 88 ? -9.155 3.094 37.032 1.00 63.06 88 GLN A N 1
ATOM 776 C CA . GLN A 1 88 ? -8.973 2.650 38.422 1.00 63.06 88 GLN A CA 1
ATOM 777 C C . GLN A 1 88 ? -9.029 3.819 39.417 1.00 63.06 88 GLN A C 1
ATOM 779 O O . GLN A 1 88 ? -9.725 3.724 40.430 1.00 63.06 88 GLN A O 1
ATOM 784 N N . VAL A 1 89 ? -8.381 4.948 39.103 1.00 61.88 89 VAL A N 1
ATOM 785 C CA . VAL A 1 89 ? -8.419 6.160 39.945 1.00 61.88 89 VAL A CA 1
ATOM 786 C C . VAL A 1 89 ? -9.846 6.703 40.079 1.00 61.88 89 VAL A C 1
ATOM 788 O O . VAL A 1 89 ? -10.276 7.054 41.177 1.00 61.88 89 VAL A O 1
ATOM 791 N N . ASN A 1 90 ? -10.624 6.705 38.992 1.00 59.84 90 ASN A N 1
ATOM 792 C CA . ASN A 1 90 ? -12.006 7.188 39.028 1.00 59.84 90 ASN A CA 1
ATOM 793 C C . ASN A 1 90 ? -12.940 6.269 39.849 1.00 59.84 90 ASN A C 1
ATOM 795 O O . ASN A 1 90 ? -13.916 6.734 40.432 1.00 59.84 90 ASN A O 1
ATOM 799 N N . SER A 1 91 ? -12.620 4.973 39.943 1.00 58.50 91 SER A N 1
ATOM 800 C CA . SER A 1 91 ? -13.388 4.001 40.736 1.00 58.50 91 SER A CA 1
ATOM 801 C C . SER A 1 91 ? -13.101 4.099 42.242 1.00 58.50 91 SER A C 1
ATOM 803 O O . SER A 1 91 ? -14.007 3.892 43.044 1.00 58.50 91 SER A O 1
ATOM 805 N N . GLN A 1 92 ? -11.875 4.458 42.645 1.00 54.06 92 GLN A N 1
ATOM 806 C CA . GLN A 1 92 ? -11.535 4.684 44.060 1.00 54.06 92 GLN A CA 1
ATOM 807 C C . GLN A 1 92 ? -12.097 6.007 44.601 1.00 54.06 92 GLN A C 1
ATOM 809 O O . GLN A 1 92 ? -12.507 6.070 45.759 1.00 54.06 92 GLN A O 1
ATOM 814 N N . ASN A 1 93 ? -12.188 7.045 43.765 1.00 55.47 93 ASN A N 1
ATOM 815 C CA . ASN A 1 93 ? -12.700 8.352 44.189 1.00 55.47 93 ASN A CA 1
ATOM 816 C C . ASN A 1 93 ? -14.221 8.376 44.438 1.00 55.47 93 ASN A C 1
ATOM 818 O O . ASN A 1 93 ? -14.701 9.221 45.189 1.00 55.47 93 ASN A O 1
ATOM 822 N N . ASN A 1 94 ? -14.979 7.432 43.870 1.00 56.50 94 ASN A N 1
ATOM 823 C CA . ASN A 1 94 ? -16.423 7.295 44.108 1.00 56.50 94 ASN A CA 1
ATOM 824 C C . ASN A 1 94 ? -16.777 6.542 45.412 1.00 56.50 94 ASN A C 1
ATOM 826 O O . ASN A 1 94 ? -17.956 6.343 45.696 1.00 56.50 94 ASN A O 1
ATOM 830 N N . GLY A 1 95 ? -15.783 6.120 46.207 1.00 49.47 95 GLY A N 1
ATOM 831 C CA . GLY A 1 95 ? -15.976 5.390 47.468 1.00 49.47 95 GLY A CA 1
ATOM 832 C C . GLY A 1 95 ? -15.982 6.241 48.746 1.00 49.47 95 GLY A C 1
ATOM 833 O O . GLY A 1 95 ? -16.235 5.700 49.819 1.00 49.47 95 GLY A O 1
ATOM 834 N N . ILE A 1 96 ? -15.722 7.552 48.672 1.00 53.16 96 ILE A N 1
ATOM 835 C CA . ILE A 1 96 ? -15.674 8.440 49.850 1.00 53.16 96 ILE A CA 1
ATOM 836 C C . ILE A 1 96 ? -16.942 9.306 49.877 1.00 53.16 96 ILE A C 1
ATOM 838 O O . ILE A 1 96 ? -16.918 10.508 49.618 1.00 53.16 96 ILE A O 1
ATOM 842 N N . ALA A 1 97 ? -18.086 8.675 50.156 1.00 56.66 97 ALA A N 1
ATOM 843 C CA . ALA A 1 97 ? -19.300 9.394 50.533 1.00 56.66 97 ALA A CA 1
ATOM 844 C C . ALA A 1 97 ? -19.109 9.989 51.941 1.00 56.66 97 ALA A C 1
ATOM 846 O O . ALA A 1 97 ? -18.731 9.292 52.881 1.00 56.66 97 ALA A O 1
ATOM 847 N N . GLN A 1 98 ? -19.327 11.299 52.045 1.00 54.91 98 GLN A N 1
ATOM 848 C CA . GLN A 1 98 ? -19.086 12.138 53.222 1.00 54.91 98 GLN A CA 1
ATOM 849 C C . GLN A 1 98 ? -19.777 11.606 54.498 1.00 54.91 98 GLN A C 1
ATOM 851 O O . GLN A 1 98 ? -20.938 11.193 54.425 1.00 54.91 98 GLN A O 1
ATOM 856 N N . PRO A 1 99 ? -19.136 11.676 55.684 1.00 54.62 99 PRO A N 1
ATOM 857 C CA . PRO A 1 99 ? -19.831 11.438 56.941 1.00 54.62 99 PRO A CA 1
ATOM 858 C C . PRO A 1 99 ? -20.817 12.584 57.197 1.00 54.62 99 PRO A C 1
ATOM 860 O O . PRO A 1 99 ? -20.462 13.762 57.161 1.00 54.62 99 PRO A O 1
ATOM 863 N N . LYS A 1 100 ? -22.076 12.218 57.442 1.00 54.25 100 LYS A N 1
ATOM 864 C CA . LYS A 1 100 ? -23.148 13.126 57.856 1.00 54.25 100 LYS A CA 1
ATOM 865 C C . LYS A 1 100 ? -22.784 13.691 59.237 1.00 54.25 100 LYS A C 1
ATOM 867 O O . LYS A 1 100 ? -22.692 12.935 60.200 1.00 54.25 100 LYS A O 1
ATOM 872 N N . VAL A 1 101 ? -22.510 14.990 59.300 1.00 50.03 101 VAL A N 1
ATOM 873 C CA . VAL A 1 101 ? -22.321 15.767 60.541 1.00 50.03 101 VAL A CA 1
ATOM 874 C C . VAL A 1 101 ? -23.685 16.278 61.049 1.00 50.03 101 VAL A C 1
ATOM 876 O O . VAL A 1 101 ? -24.617 16.341 60.246 1.00 50.03 101 VAL A O 1
ATOM 879 N N . PRO A 1 102 ? -23.802 16.570 62.358 1.00 59.38 102 PRO A N 1
ATOM 880 C CA . PRO A 1 102 ? -24.738 15.948 63.307 1.00 59.38 102 PRO A CA 1
ATOM 881 C C . PRO A 1 102 ? -26.215 16.327 63.164 1.00 59.38 102 PRO A C 1
ATOM 883 O O . PRO A 1 102 ? -26.511 17.471 62.757 1.00 59.38 102 PRO A O 1
#

Sequence (102 aa):
LAQRGYFKDSTFINYLKYLLYWKEPEYAKYLKYPMCLYFLDLLQYEHFRREVVNSQCTKFIDDQQILLWQHYTRRRTRLLQQAEASQQVNSQNNGIAQPKVP

pLDDT: mean 84.36, std 13.5, range [49.47, 96.62]

Radius of gyration: 24.17 Å; chains: 1; bounding box: 41×28×82 Å

Foldseek 3Di:
DLLVPLLVDPVSLVVLVVVLCCVPPVNVVVDPDNVVNVVSVLSNDSVSSVCCSDPVSVVVVVVVVVVCCVVVVVVVVVVVVVVVVVVVVVVVVVPCDDDDDD

Secondary structure (DSSP, 8-state):
-GGGTGGG-HHHHHHHHHGGGGGSHHHHTT-S-THHHHHHHHTTSHHHHHHTTSHHHHHHHHHHHHHHHHHHHHHHHHHHHHHHHHHHHHHHHTT-PPP---